Protein AF-A0AAV9K468-F1 (afdb_monomer_lite)

Sequence (67 aa):
MADKNVYTFEQFVSELNSEEKKVLVTLWYLQTLIDDGDSSLPTPPPPSVDPKGNDEVKKVADQKTDR

Secondary structure (DSSP, 8-state):
---TT---HHHHHHH--HHHHHHHHHHHHHHHHHHHS-TTSPPPPPP---SS---------------

Organism: NCBI:txid50273

Structure (mmCIF, N/CA/C/O backbone):
data_AF-A0AAV9K468-F1
#
_entry.id   AF-A0AAV9K468-F1
#
loop_
_atom_site.group_PDB
_atom_site.id
_atom_site.type_symbol
_atom_site.label_atom_id
_atom_site.label_alt_id
_atom_site.label_comp_id
_atom_site.label_asym_id
_atom_site.l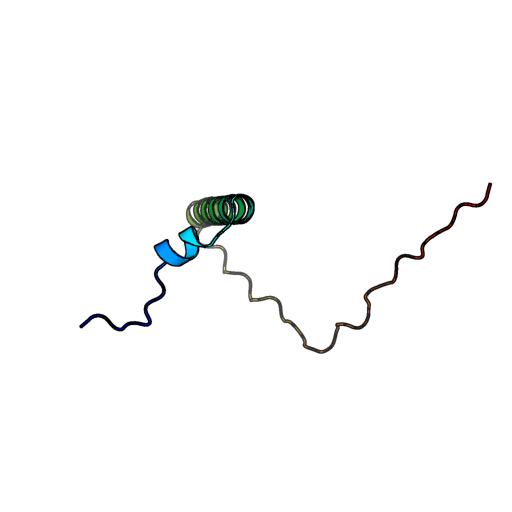abel_entity_id
_atom_site.label_seq_id
_atom_site.pdbx_PDB_ins_code
_atom_site.Cartn_x
_atom_site.Cartn_y
_atom_site.Cartn_z
_atom_site.occupancy
_atom_site.B_iso_or_equiv
_atom_site.auth_seq_id
_atom_site.auth_comp_id
_atom_site.auth_asym_id
_atom_site.auth_atom_id
_atom_site.pdbx_PDB_model_num
ATOM 1 N N . MET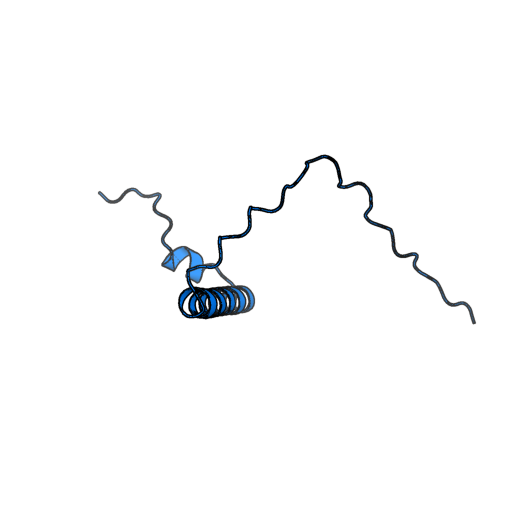 A 1 1 ? -23.519 -18.573 6.005 1.00 44.81 1 MET A N 1
ATOM 2 C CA . MET A 1 1 ? -22.764 -18.414 7.264 1.00 44.81 1 MET A CA 1
ATOM 3 C C . MET A 1 1 ? -21.332 -18.137 6.844 1.00 44.81 1 MET A C 1
ATOM 5 O O . MET A 1 1 ? -20.710 -19.052 6.334 1.00 44.81 1 MET A O 1
ATOM 9 N N . ALA A 1 2 ? -20.875 -16.883 6.883 1.00 53.56 2 ALA A N 1
ATOM 10 C CA . ALA A 1 2 ? -19.477 -16.568 6.587 1.00 53.56 2 ALA A CA 1
ATOM 11 C C . ALA A 1 2 ? -18.637 -16.925 7.821 1.00 53.56 2 ALA A C 1
ATOM 13 O O . ALA A 1 2 ? -19.027 -16.574 8.938 1.00 53.56 2 ALA A O 1
ATOM 14 N N . ASP A 1 3 ? -17.549 -17.666 7.628 1.00 58.31 3 ASP A N 1
ATOM 15 C CA . ASP A 1 3 ? -16.639 -18.060 8.699 1.00 58.31 3 ASP A CA 1
ATOM 16 C C . ASP A 1 3 ? -16.129 -16.827 9.456 1.00 58.31 3 ASP A C 1
ATOM 18 O O . ASP A 1 3 ? -15.585 -15.891 8.875 1.00 58.31 3 ASP A O 1
ATOM 22 N N . LYS A 1 4 ? -16.309 -16.828 10.780 1.00 59.28 4 LYS A N 1
ATOM 23 C CA . LYS A 1 4 ? -16.009 -15.703 11.688 1.00 59.28 4 LYS A CA 1
ATOM 24 C C . LYS A 1 4 ? -14.522 -15.325 11.795 1.00 59.28 4 LYS A C 1
ATOM 26 O O . LYS A 1 4 ? -14.204 -14.403 12.535 1.00 59.28 4 LYS A O 1
ATOM 31 N N . ASN A 1 5 ? -13.635 -15.997 11.063 1.00 68.25 5 ASN A N 1
ATOM 32 C CA . ASN A 1 5 ? -12.182 -15.835 11.161 1.00 68.25 5 ASN A CA 1
ATOM 33 C C . ASN A 1 5 ? -11.528 -15.348 9.857 1.00 68.25 5 ASN A C 1
ATOM 35 O O . ASN A 1 5 ? -10.328 -15.533 9.670 1.00 68.25 5 ASN A O 1
ATOM 39 N N . VAL A 1 6 ? -12.285 -14.752 8.932 1.00 76.62 6 VAL A N 1
ATOM 40 C CA . VAL A 1 6 ? -11.686 -14.127 7.745 1.00 76.62 6 VAL A CA 1
ATOM 41 C C . VAL A 1 6 ? -11.239 -12.718 8.112 1.00 76.62 6 VAL A C 1
ATOM 43 O O . VAL A 1 6 ? -12.050 -11.796 8.168 1.00 76.62 6 VAL A O 1
ATOM 46 N N . TYR A 1 7 ? -9.943 -12.568 8.380 1.00 83.75 7 TYR A N 1
ATOM 47 C CA . TYR A 1 7 ? -9.318 -11.261 8.527 1.00 83.75 7 TYR A CA 1
ATOM 48 C C . TYR A 1 7 ? -9.162 -10.639 7.141 1.00 83.75 7 TYR A C 1
ATOM 50 O O . TYR A 1 7 ? -8.420 -11.136 6.291 1.00 83.75 7 TYR A O 1
ATOM 58 N N . THR A 1 8 ? -9.945 -9.600 6.883 1.00 89.75 8 THR A N 1
ATOM 59 C CA . THR A 1 8 ? -9.990 -8.958 5.567 1.00 89.75 8 THR A CA 1
ATOM 60 C C . THR A 1 8 ? -8.838 -7.975 5.397 1.00 89.75 8 THR A C 1
ATOM 62 O O . THR A 1 8 ? -8.331 -7.408 6.364 1.00 89.75 8 THR A O 1
ATOM 65 N N . PHE A 1 9 ? -8.447 -7.717 4.148 1.00 88.81 9 PHE A N 1
ATOM 66 C CA . PHE A 1 9 ? -7.455 -6.681 3.858 1.00 88.81 9 PHE A CA 1
ATOM 67 C C . PHE A 1 9 ? -7.917 -5.292 4.331 1.00 88.81 9 PHE A C 1
ATOM 69 O O . PHE A 1 9 ? -7.112 -4.494 4.796 1.00 88.81 9 PHE A O 1
ATOM 76 N N . GLU A 1 10 ? -9.221 -5.013 4.287 1.00 89.94 10 GLU A N 1
ATOM 77 C CA . GLU A 1 10 ? -9.775 -3.766 4.823 1.00 89.94 10 GLU A CA 1
ATOM 78 C C . GLU A 1 10 ? -9.585 -3.655 6.340 1.00 89.94 10 GLU A C 1
ATOM 80 O O . GLU A 1 10 ? -9.190 -2.596 6.828 1.00 89.94 10 GLU A O 1
ATOM 85 N N . GLN A 1 11 ? -9.800 -4.748 7.083 1.00 91.50 11 GLN A N 1
ATOM 86 C CA . GLN A 1 11 ? -9.526 -4.795 8.523 1.00 91.50 11 GLN A CA 1
ATOM 87 C C . GLN A 1 11 ? -8.042 -4.580 8.814 1.00 91.50 11 GLN A C 1
ATOM 89 O O . GLN A 1 11 ? -7.719 -3.720 9.631 1.00 91.50 11 GLN A O 1
ATOM 94 N N . PHE A 1 12 ? -7.155 -5.252 8.074 1.00 92.81 12 PHE A N 1
ATOM 95 C CA . PHE A 1 12 ? -5.711 -5.018 8.149 1.00 92.81 12 PHE A CA 1
ATOM 96 C C . PHE A 1 12 ? -5.363 -3.538 7.990 1.00 92.81 12 PHE A C 1
ATOM 98 O O . PHE A 1 12 ? -4.747 -2.941 8.867 1.00 92.81 12 PHE A O 1
ATOM 105 N N . VAL A 1 13 ? -5.820 -2.911 6.904 1.00 93.06 13 VAL A N 1
ATOM 106 C CA . VAL A 1 13 ? -5.544 -1.495 6.632 1.00 93.06 13 VAL A CA 1
ATOM 107 C C . VAL A 1 13 ? -6.149 -0.589 7.707 1.00 93.06 13 VAL A C 1
ATOM 109 O O . VAL A 1 13 ? -5.567 0.449 8.030 1.00 93.06 13 VAL A O 1
ATOM 112 N N . SER A 1 14 ? -7.300 -0.951 8.277 1.00 94.00 14 SER A N 1
ATOM 113 C CA . SER A 1 14 ? -7.949 -0.160 9.326 1.00 94.00 14 SER A CA 1
ATOM 114 C C . SER A 1 14 ? -7.141 -0.108 10.626 1.00 94.00 14 SER A C 1
ATOM 116 O O . SER A 1 14 ? -7.149 0.931 11.286 1.00 94.00 14 SER A O 1
ATOM 118 N N . GLU A 1 15 ? -6.398 -1.171 10.942 1.00 95.31 15 GLU A N 1
ATOM 119 C CA . GLU A 1 15 ? -5.586 -1.293 12.160 1.00 95.31 15 GLU A CA 1
ATOM 120 C C . GLU A 1 15 ? -4.230 -0.578 12.056 1.00 95.31 15 GLU A C 1
ATOM 122 O O . GLU A 1 15 ? -3.625 -0.262 13.079 1.00 95.31 15 GLU A O 1
ATOM 127 N N . LEU A 1 16 ? -3.778 -0.255 10.839 1.00 96.38 16 LEU A N 1
ATOM 128 C CA . LEU A 1 16 ? -2.516 0.450 10.620 1.00 96.38 16 LEU A CA 1
ATOM 129 C C . LEU A 1 16 ? -2.582 1.923 11.044 1.00 96.38 16 LEU A C 1
ATOM 131 O O . LEU A 1 16 ? -3.538 2.661 10.752 1.00 96.38 16 LEU A O 1
ATOM 135 N N . ASN A 1 17 ? -1.488 2.395 11.631 1.00 97.31 17 ASN A N 1
ATOM 136 C CA . ASN A 1 17 ? -1.275 3.806 11.912 1.00 97.31 17 ASN A CA 1
ATOM 137 C C . ASN A 1 17 ? -0.884 4.597 10.642 1.00 97.31 17 ASN A C 1
ATOM 139 O O . ASN A 1 17 ? -0.675 4.052 9.555 1.00 97.31 17 ASN A O 1
ATOM 143 N N . SER A 1 18 ? -0.810 5.925 10.764 1.00 96.50 18 SER A N 1
ATOM 144 C CA . SER A 1 18 ? -0.551 6.820 9.626 1.00 96.50 18 SER A CA 1
ATOM 145 C C . SER A 1 18 ? 0.806 6.606 8.949 1.00 96.50 18 SER A C 1
ATOM 147 O O . SER A 1 18 ? 0.935 6.896 7.761 1.00 96.50 18 SER A O 1
ATOM 149 N N . GLU A 1 19 ? 1.823 6.152 9.678 1.00 97.19 19 GLU A N 1
ATOM 150 C CA . GLU A 1 19 ? 3.154 5.882 9.131 1.00 97.19 19 GLU A CA 1
ATOM 151 C C . GLU A 1 19 ? 3.182 4.534 8.407 1.00 97.19 19 GLU A C 1
ATOM 153 O O . GLU A 1 19 ? 3.590 4.464 7.249 1.00 97.19 19 GLU A O 1
ATOM 158 N N . GLU A 1 20 ? 2.621 3.495 9.023 1.00 96.00 20 GLU A N 1
ATOM 159 C CA . GLU A 1 20 ? 2.486 2.160 8.428 1.00 96.00 20 GLU A CA 1
ATOM 160 C C . GLU A 1 20 ? 1.687 2.189 7.119 1.00 96.00 20 GLU A C 1
ATOM 162 O O . GLU A 1 20 ? 2.063 1.545 6.141 1.00 96.00 20 GLU A O 1
ATOM 167 N N . LYS A 1 21 ? 0.629 3.008 7.047 1.00 95.12 21 LYS A N 1
ATOM 168 C CA . LYS A 1 21 ? -0.137 3.218 5.807 1.00 95.12 21 LYS A CA 1
ATOM 169 C C . LYS A 1 21 ? 0.710 3.819 4.688 1.00 95.12 21 LYS A C 1
ATOM 171 O O . LYS A 1 21 ? 0.575 3.409 3.538 1.00 95.12 21 LYS A O 1
ATOM 176 N N . LYS A 1 22 ? 1.599 4.767 5.002 1.00 95.38 22 LYS A N 1
ATOM 177 C CA . LYS A 1 22 ? 2.516 5.349 4.005 1.00 95.38 22 LYS A CA 1
ATOM 178 C C . LYS A 1 22 ? 3.513 4.311 3.509 1.00 95.38 22 LYS A C 1
ATOM 180 O O . LYS A 1 22 ? 3.772 4.255 2.308 1.00 95.38 22 LYS A O 1
ATOM 185 N N . VAL A 1 23 ? 4.037 3.479 4.409 1.00 96.25 23 VAL A N 1
ATOM 186 C CA . VAL A 1 23 ? 4.926 2.368 4.046 1.00 96.25 23 VAL A CA 1
ATOM 187 C C . VAL A 1 23 ? 4.200 1.388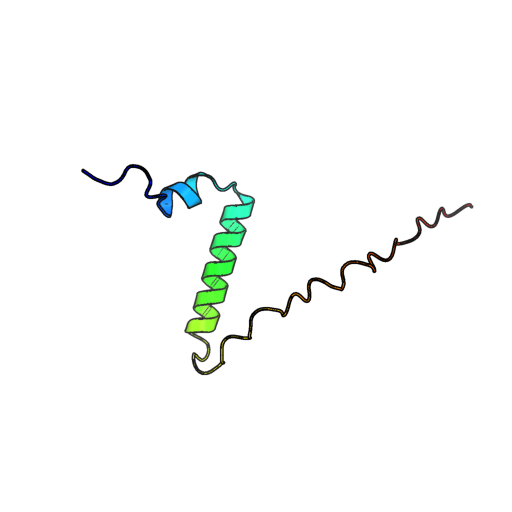 3.127 1.00 96.25 23 VAL A C 1
ATOM 189 O O . VAL A 1 23 ? 4.725 1.070 2.065 1.00 96.25 23 VAL A O 1
ATOM 192 N N . LEU A 1 24 ? 2.970 0.985 3.465 1.00 95.06 24 LEU A N 1
ATOM 193 C CA . LEU A 1 24 ? 2.165 0.075 2.645 1.00 95.06 24 LEU A CA 1
ATOM 194 C C . LEU A 1 24 ? 1.938 0.621 1.226 1.00 95.06 24 LEU A C 1
ATOM 196 O O . LEU A 1 24 ? 2.155 -0.093 0.251 1.00 95.06 24 LEU A O 1
ATOM 200 N N . VAL A 1 25 ? 1.558 1.897 1.101 1.00 92.62 25 VAL A N 1
ATOM 201 C CA . VAL A 1 25 ? 1.381 2.554 -0.207 1.00 92.62 25 VAL A CA 1
ATOM 202 C C . VAL A 1 25 ? 2.698 2.617 -0.982 1.00 92.62 25 VAL A C 1
ATOM 204 O O . VAL A 1 25 ? 2.715 2.368 -2.184 1.00 92.62 25 VAL A O 1
ATOM 207 N N . THR A 1 26 ? 3.808 2.912 -0.302 1.00 92.62 26 THR A N 1
ATOM 208 C CA . THR A 1 26 ? 5.136 2.975 -0.931 1.00 92.62 26 THR A CA 1
ATOM 209 C C . THR A 1 26 ? 5.561 1.609 -1.461 1.00 92.62 26 THR A C 1
ATOM 211 O O . THR A 1 26 ? 6.021 1.514 -2.594 1.00 92.62 26 THR A O 1
ATOM 214 N N . LEU A 1 27 ? 5.373 0.545 -0.676 1.00 92.19 27 LEU A N 1
ATOM 215 C CA . LEU A 1 27 ? 5.665 -0.824 -1.100 1.00 92.19 27 LEU A CA 1
ATOM 216 C C . LEU A 1 27 ? 4.819 -1.227 -2.306 1.00 92.19 27 LEU A C 1
ATOM 218 O O . LEU A 1 27 ? 5.346 -1.811 -3.248 1.00 92.19 27 LEU A O 1
ATOM 222 N N . TRP A 1 28 ? 3.534 -0.871 -2.309 1.00 89.94 28 TRP A N 1
ATOM 223 C CA . TRP A 1 28 ? 2.664 -1.175 -3.439 1.00 89.94 28 TRP A CA 1
ATOM 224 C C . TRP A 1 28 ? 3.095 -0.437 -4.712 1.00 89.94 28 TRP A C 1
ATOM 226 O O . TRP A 1 28 ? 3.181 -1.048 -5.772 1.00 89.94 28 TRP A O 1
ATOM 236 N N . TYR A 1 29 ? 3.457 0.843 -4.600 1.00 87.31 29 TYR A N 1
ATOM 237 C CA . TYR A 1 29 ? 3.999 1.612 -5.720 1.00 87.31 29 TYR A CA 1
ATOM 238 C C . TYR A 1 29 ? 5.306 1.011 -6.259 1.00 87.31 29 TYR A C 1
ATOM 240 O O . TYR A 1 29 ? 5.458 0.832 -7.466 1.00 87.31 29 TYR A O 1
ATOM 248 N N . LEU A 1 30 ? 6.238 0.636 -5.380 1.00 87.88 30 LEU A N 1
ATOM 249 C CA . LEU A 1 30 ? 7.478 -0.022 -5.793 1.00 87.88 30 LEU A CA 1
ATOM 250 C C . LEU A 1 30 ? 7.205 -1.351 -6.503 1.00 87.88 30 LEU A C 1
ATOM 252 O O . LEU A 1 30 ? 7.845 -1.625 -7.513 1.00 87.88 30 LEU A O 1
ATOM 256 N N . GLN A 1 31 ? 6.230 -2.131 -6.030 1.00 84.06 31 GLN A N 1
ATOM 257 C CA . GLN A 1 31 ? 5.813 -3.359 -6.704 1.00 84.06 31 GLN A CA 1
ATOM 258 C C . GLN A 1 31 ? 5.282 -3.070 -8.113 1.00 84.06 31 GLN A C 1
ATOM 260 O O . GLN A 1 31 ? 5.713 -3.727 -9.050 1.00 84.06 31 GLN A O 1
ATOM 265 N N . THR A 1 32 ? 4.434 -2.049 -8.294 1.00 81.69 32 THR A N 1
ATOM 266 C CA . THR A 1 32 ? 3.938 -1.687 -9.638 1.00 81.69 32 THR A CA 1
ATOM 267 C C . THR A 1 32 ? 5.063 -1.286 -10.587 1.00 81.69 32 THR A C 1
ATOM 269 O O . THR A 1 32 ? 5.054 -1.683 -11.744 1.00 81.69 32 THR A O 1
ATOM 272 N N . LEU A 1 33 ? 6.084 -0.579 -10.091 1.00 79.88 33 LEU A N 1
ATOM 273 C CA . LEU A 1 33 ? 7.252 -0.232 -10.899 1.00 79.88 33 LEU A CA 1
ATOM 274 C C . LEU A 1 33 ? 8.110 -1.447 -11.274 1.00 79.88 33 LEU A C 1
ATOM 276 O O . LEU A 1 33 ? 8.743 -1.422 -12.324 1.00 79.88 33 LEU A O 1
ATOM 280 N N . ILE A 1 34 ? 8.167 -2.475 -10.422 1.00 78.75 34 ILE A N 1
ATOM 281 C CA . ILE A 1 34 ? 8.860 -3.740 -10.711 1.00 78.75 34 ILE A CA 1
ATOM 282 C C . ILE A 1 34 ? 8.051 -4.568 -11.714 1.00 78.75 34 ILE A C 1
ATOM 284 O O . ILE A 1 34 ? 8.617 -5.126 -12.645 1.00 78.75 34 ILE A O 1
ATOM 288 N N . ASP A 1 35 ? 6.731 -4.625 -11.554 1.00 72.75 35 ASP A N 1
ATOM 289 C CA . ASP A 1 35 ? 5.858 -5.396 -12.440 1.00 72.75 35 ASP A CA 1
ATOM 290 C C . ASP A 1 35 ? 5.810 -4.782 -13.852 1.00 72.75 35 ASP A C 1
ATOM 292 O O . ASP A 1 35 ? 5.883 -5.514 -14.843 1.00 72.75 35 ASP A O 1
ATOM 296 N N . ASP A 1 36 ? 5.760 -3.446 -13.942 1.00 67.31 36 ASP A N 1
ATOM 297 C CA . ASP A 1 36 ? 5.841 -2.686 -15.199 1.00 67.31 36 ASP A CA 1
ATOM 298 C C . ASP A 1 36 ? 7.278 -2.639 -15.759 1.00 67.31 36 ASP A C 1
ATOM 300 O O . ASP A 1 36 ? 7.493 -2.494 -16.967 1.00 67.31 36 ASP A O 1
ATOM 304 N N . GLY A 1 37 ? 8.274 -2.757 -14.879 1.00 62.41 37 GLY A N 1
ATOM 305 C CA . GLY A 1 37 ? 9.700 -2.750 -15.174 1.00 62.41 37 GLY A CA 1
ATOM 306 C C . GLY A 1 37 ? 10.274 -4.158 -15.275 1.00 62.41 37 GLY A C 1
ATOM 307 O O . GLY A 1 37 ? 10.981 -4.603 -14.382 1.00 62.41 37 GLY A O 1
ATOM 308 N N . ASP A 1 38 ? 10.040 -4.809 -16.413 1.00 60.91 38 ASP A N 1
ATOM 309 C CA . ASP A 1 38 ? 10.683 -6.066 -16.817 1.00 60.91 38 ASP A CA 1
ATOM 310 C C . ASP A 1 38 ? 10.402 -7.269 -15.890 1.00 60.91 38 ASP A C 1
ATOM 312 O O . ASP A 1 38 ? 11.214 -7.686 -15.061 1.00 60.91 38 ASP A O 1
ATOM 316 N N . SER A 1 39 ? 9.258 -7.920 -16.128 1.00 57.69 39 SER A N 1
ATOM 317 C CA . SER A 1 39 ? 8.843 -9.178 -15.486 1.00 57.69 39 SER A CA 1
ATOM 318 C C . SER A 1 39 ? 9.771 -10.381 -15.770 1.00 57.69 39 SER A C 1
ATOM 320 O O . SER A 1 39 ? 9.436 -11.512 -15.415 1.00 57.69 39 SER A O 1
ATOM 322 N N . SER A 1 40 ? 10.913 -10.180 -16.441 1.00 59.41 40 SER A N 1
ATOM 323 C CA . SER A 1 40 ? 11.927 -11.212 -16.686 1.00 59.41 40 SER A CA 1
ATOM 324 C C . SER A 1 40 ? 12.954 -11.344 -15.559 1.00 59.41 40 SER A C 1
ATOM 326 O O . SER A 1 40 ? 13.690 -12.336 -15.526 1.00 59.41 40 SER A O 1
ATOM 328 N N . LEU A 1 41 ? 13.005 -10.388 -14.622 1.00 57.66 41 LEU A N 1
ATOM 329 C CA . LEU A 1 41 ? 13.918 -10.466 -13.488 1.00 57.66 41 LEU A CA 1
ATOM 330 C C . LEU A 1 41 ? 13.425 -11.531 -12.494 1.00 57.66 41 LEU A C 1
ATOM 332 O O . LEU A 1 41 ? 12.341 -11.392 -11.923 1.00 57.66 41 LEU A O 1
ATOM 336 N N . PRO A 1 42 ? 14.193 -12.613 -12.269 1.00 61.91 42 PRO A N 1
ATOM 337 C CA . PRO A 1 42 ? 13.792 -13.654 -11.338 1.00 61.91 42 PRO A CA 1
ATOM 338 C C . PRO A 1 42 ? 13.685 -13.064 -9.934 1.00 61.91 42 PRO A C 1
ATOM 340 O O . PRO A 1 42 ? 14.559 -12.313 -9.494 1.00 61.91 42 PRO A O 1
ATOM 343 N N . THR A 1 43 ? 12.622 -13.428 -9.217 1.00 64.00 43 THR A N 1
ATOM 344 C CA . THR A 1 43 ? 12.453 -13.048 -7.815 1.00 64.00 43 THR A CA 1
ATOM 345 C C . THR A 1 43 ? 13.702 -13.487 -7.044 1.00 64.00 43 THR A C 1
ATOM 347 O O . THR A 1 43 ? 14.065 -14.668 -7.122 1.00 64.00 43 THR A O 1
ATOM 350 N N . PRO A 1 44 ? 14.398 -12.578 -6.335 1.00 64.06 44 PRO A N 1
ATOM 351 C CA . PRO A 1 44 ? 15.567 -12.972 -5.571 1.00 64.06 44 PRO A CA 1
ATOM 352 C C . PRO A 1 44 ? 15.145 -14.024 -4.536 1.0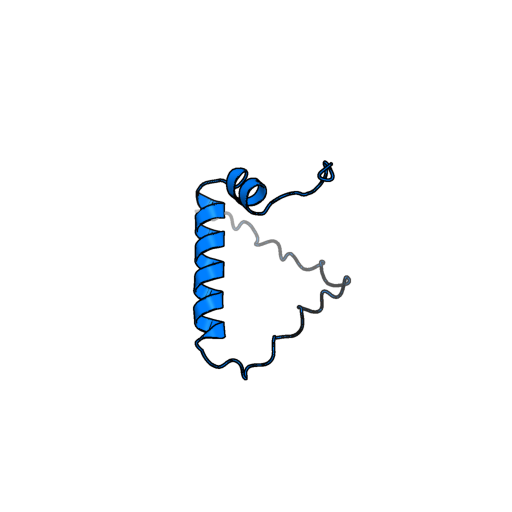0 64.06 44 PRO A C 1
ATOM 354 O O . PRO A 1 44 ? 14.056 -13.912 -3.959 1.00 64.06 44 PRO A O 1
ATOM 357 N N . PRO A 1 45 ? 15.967 -15.061 -4.300 1.00 65.12 45 PRO A N 1
ATOM 358 C CA . PRO A 1 45 ? 15.669 -1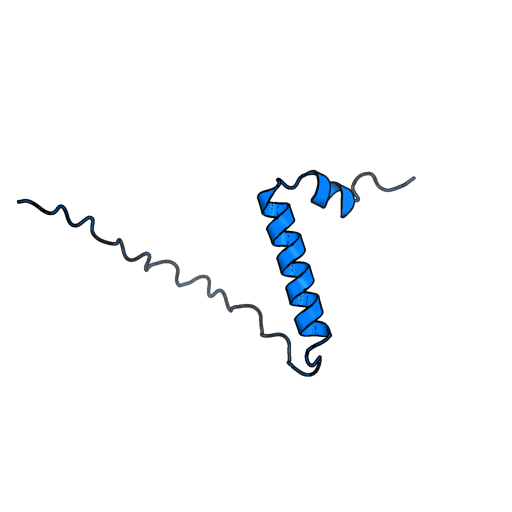6.032 -3.264 1.00 65.12 45 PRO A CA 1
ATOM 359 C C . PRO A 1 45 ? 15.534 -15.303 -1.920 1.00 65.12 45 PRO A C 1
ATOM 361 O O . PRO A 1 45 ? 16.239 -14.312 -1.690 1.00 65.12 45 PRO A O 1
ATOM 364 N N . PRO A 1 46 ? 14.640 -15.766 -1.028 1.00 67.31 46 PRO A N 1
ATOM 365 C CA . PRO A 1 46 ? 14.544 -15.196 0.305 1.00 67.31 46 PRO A CA 1
ATOM 366 C C . PRO A 1 46 ? 15.934 -15.207 0.957 1.00 67.31 46 PRO A C 1
ATOM 368 O O . PRO A 1 46 ? 16.698 -16.155 0.736 1.00 67.31 46 PRO A O 1
ATOM 371 N N . PRO A 1 47 ? 16.288 -14.169 1.735 1.00 66.69 47 PRO A N 1
ATOM 372 C CA . PRO A 1 47 ? 17.568 -14.143 2.421 1.00 66.69 47 PRO A CA 1
ATOM 373 C C . PRO A 1 47 ? 17.697 -15.420 3.251 1.00 66.69 47 PRO A C 1
ATOM 375 O O . PRO A 1 47 ? 16.815 -15.742 4.050 1.00 66.69 47 PRO A O 1
ATOM 378 N N . SER A 1 48 ? 18.780 -16.166 3.024 1.00 66.69 48 SER A N 1
ATOM 379 C CA . SER A 1 48 ? 19.107 -17.346 3.818 1.00 66.69 48 SER A CA 1
ATOM 380 C C . SER A 1 48 ? 19.425 -16.873 5.228 1.00 66.69 48 SER A C 1
ATOM 382 O O . SER A 1 48 ? 20.545 -16.458 5.521 1.00 66.69 48 SER A O 1
ATOM 384 N N . VAL A 1 49 ? 18.418 -16.863 6.097 1.00 60.03 49 VAL A N 1
ATOM 385 C CA . VAL A 1 49 ? 18.629 -16.669 7.526 1.00 60.03 49 VAL A CA 1
ATOM 386 C C . VAL A 1 49 ? 19.210 -17.978 8.036 1.00 60.03 49 VAL A C 1
ATOM 388 O O . VAL A 1 49 ? 18.478 -18.866 8.464 1.00 60.03 49 VAL A O 1
ATOM 391 N N . ASP A 1 50 ? 20.532 -18.117 7.957 1.00 60.59 50 ASP A N 1
ATOM 392 C CA . ASP A 1 50 ? 21.222 -19.091 8.788 1.00 60.59 50 ASP A CA 1
ATOM 393 C C . ASP A 1 50 ? 20.906 -18.719 10.245 1.00 60.59 50 ASP A C 1
ATOM 395 O O . ASP A 1 50 ? 21.277 -17.628 10.690 1.00 60.59 50 ASP A O 1
ATOM 399 N N . PRO A 1 51 ? 20.259 -19.588 11.042 1.00 57.62 51 PRO A N 1
ATOM 400 C CA . PRO A 1 51 ? 19.973 -19.311 12.452 1.00 57.62 51 PRO A CA 1
ATOM 401 C C . PRO A 1 51 ? 21.247 -19.259 13.324 1.00 57.62 51 PRO A C 1
ATOM 403 O O . PRO A 1 51 ? 21.173 -19.288 14.550 1.00 57.62 51 PRO A O 1
ATOM 406 N N . LYS A 1 52 ? 22.433 -19.185 12.710 1.00 54.44 52 LYS A N 1
ATOM 407 C CA . LYS A 1 52 ? 23.748 -19.271 13.337 1.00 54.44 52 LYS A CA 1
ATOM 408 C C . LYS A 1 52 ? 24.630 -18.095 12.912 1.00 54.44 52 LYS A C 1
ATOM 410 O O . LYS A 1 52 ? 25.669 -18.278 12.291 1.00 54.44 52 LYS A O 1
ATOM 415 N N . GLY A 1 53 ? 24.204 -16.878 13.237 1.00 49.12 53 GLY A N 1
ATOM 416 C CA . GLY A 1 53 ? 24.980 -15.676 12.916 1.00 49.12 53 GLY A CA 1
ATOM 41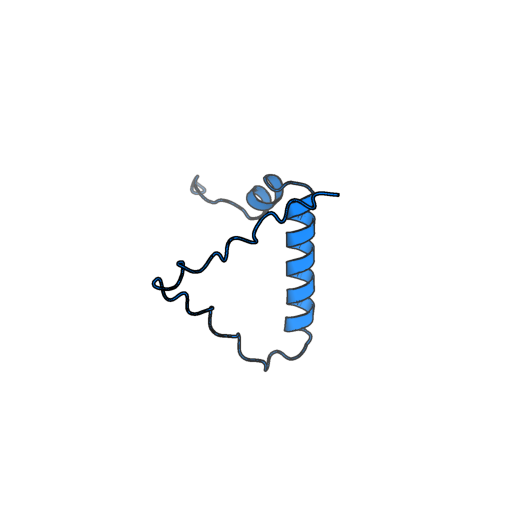7 C C . GLY A 1 53 ? 24.596 -14.415 13.685 1.00 49.12 53 GLY A C 1
ATOM 418 O O . GLY A 1 53 ? 24.962 -13.328 13.258 1.00 49.12 53 GLY A O 1
ATOM 419 N N . ASN A 1 54 ? 23.861 -14.522 14.796 1.00 51.69 54 ASN A N 1
ATOM 420 C CA . ASN A 1 54 ? 23.425 -13.354 15.568 1.00 51.69 54 ASN A CA 1
ATOM 421 C C . ASN A 1 54 ? 24.367 -13.029 16.745 1.00 51.69 54 ASN A C 1
ATOM 423 O O . ASN A 1 54 ? 23.893 -12.748 17.842 1.00 51.69 54 ASN A O 1
ATOM 427 N N . ASP A 1 55 ? 25.688 -13.106 16.536 1.00 52.00 55 ASP A N 1
ATOM 428 C CA . ASP A 1 55 ? 26.694 -12.865 17.593 1.00 52.00 55 ASP A CA 1
ATOM 429 C C . ASP A 1 55 ? 27.638 -11.677 17.327 1.00 52.00 55 ASP A C 1
ATOM 431 O O . ASP A 1 55 ? 28.622 -11.488 18.031 1.00 52.00 55 ASP A O 1
ATOM 435 N N . GLU A 1 56 ? 27.347 -10.807 16.356 1.00 49.59 56 GLU A N 1
ATOM 436 C CA . GLU A 1 56 ? 28.125 -9.567 16.193 1.00 49.59 56 GLU A CA 1
ATOM 437 C C . GLU A 1 56 ? 27.236 -8.328 16.057 1.00 49.59 56 GLU A C 1
ATOM 439 O O . GLU A 1 56 ? 27.331 -7.546 15.112 1.00 49.59 56 GLU A O 1
ATOM 444 N N . VAL A 1 57 ? 26.421 -8.066 17.086 1.00 52.12 57 VAL A N 1
ATOM 445 C CA . VAL A 1 57 ? 26.064 -6.676 17.412 1.00 52.12 57 VAL A CA 1
ATOM 446 C C . VAL A 1 57 ? 27.317 -6.024 17.997 1.00 52.12 57 VAL A C 1
ATOM 448 O O . VAL A 1 57 ? 27.560 -6.036 19.206 1.00 52.12 57 VAL A O 1
ATOM 451 N N . LYS A 1 58 ? 28.159 -5.485 17.111 1.00 49.78 58 LYS A N 1
ATOM 452 C CA . LYS A 1 58 ? 29.333 -4.689 17.470 1.00 49.78 58 LYS A CA 1
ATOM 453 C C . LYS A 1 58 ? 28.850 -3.475 18.269 1.00 49.78 58 LYS A C 1
ATOM 455 O O . LYS A 1 58 ? 28.311 -2.525 17.707 1.00 49.78 58 LYS A O 1
ATOM 460 N N . LYS A 1 59 ? 29.005 -3.529 19.596 1.00 49.75 59 LYS A N 1
ATOM 461 C CA . LYS A 1 59 ? 28.762 -2.399 20.499 1.00 49.75 59 LYS A CA 1
ATOM 462 C C . LYS A 1 59 ? 29.612 -1.224 20.015 1.00 49.75 59 LYS A C 1
ATOM 464 O O . LYS A 1 59 ? 30.834 -1.256 20.143 1.00 49.75 59 LYS A O 1
ATOM 469 N N . VAL A 1 60 ? 28.977 -0.210 19.433 1.00 49.22 60 VAL A N 1
ATOM 470 C CA . VAL A 1 60 ? 29.623 1.079 19.184 1.00 49.22 60 VAL A CA 1
ATOM 471 C C . VAL A 1 60 ? 29.965 1.643 20.558 1.00 49.22 60 VAL A C 1
ATOM 473 O O . VAL A 1 60 ? 29.082 1.873 21.380 1.00 49.22 60 VAL A O 1
ATOM 476 N N . ALA A 1 61 ? 31.261 1.740 20.843 1.00 47.81 61 ALA A N 1
ATOM 477 C CA . ALA A 1 61 ? 31.759 2.278 22.093 1.00 47.81 61 ALA A CA 1
ATOM 478 C C . ALA A 1 61 ? 31.336 3.747 22.214 1.00 47.81 61 ALA A C 1
ATOM 480 O O . ALA A 1 61 ? 31.665 4.569 21.361 1.00 47.81 61 ALA A O 1
ATOM 481 N N . ASP A 1 62 ? 30.616 4.044 23.291 1.00 52.31 62 ASP A N 1
ATOM 482 C CA . ASP A 1 62 ? 30.295 5.382 23.773 1.00 52.31 62 ASP A CA 1
ATOM 483 C C . ASP A 1 62 ? 31.615 6.107 24.107 1.00 52.31 62 ASP A C 1
ATOM 485 O O . ASP A 1 62 ? 32.187 5.962 25.193 1.00 52.31 62 ASP A O 1
ATOM 489 N N . GLN A 1 63 ? 32.185 6.809 23.126 1.00 48.56 63 GLN A N 1
ATOM 490 C CA . GLN A 1 63 ? 33.393 7.606 23.314 1.00 48.56 63 GLN A CA 1
ATOM 491 C C . GLN A 1 63 ? 33.007 8.906 24.026 1.00 48.56 63 GLN A C 1
ATOM 493 O O . GLN A 1 63 ? 32.698 9.917 23.396 1.00 48.56 63 GLN A O 1
ATOM 498 N N . LYS A 1 64 ? 33.042 8.887 25.364 1.00 49.28 64 LYS A N 1
ATOM 499 C CA . LYS A 1 64 ? 33.068 10.114 26.168 1.00 49.28 64 LYS A CA 1
ATOM 500 C C . LYS A 1 64 ? 34.276 10.946 25.738 1.00 49.28 64 LYS A C 1
ATOM 502 O O . LYS A 1 64 ? 35.419 10.544 25.943 1.00 49.28 64 LYS A O 1
ATOM 507 N N . THR A 1 65 ? 34.007 12.088 25.116 1.00 43.44 65 THR A N 1
ATOM 508 C CA . THR A 1 65 ? 35.012 13.121 24.864 1.00 43.44 65 THR A CA 1
ATOM 509 C C . THR A 1 65 ? 35.202 13.883 26.170 1.00 43.44 65 THR A C 1
ATOM 511 O O . THR A 1 65 ? 34.286 14.566 26.616 1.00 43.44 65 THR A O 1
ATOM 514 N N . ASP A 1 66 ? 36.359 13.712 26.799 1.00 53.00 66 ASP A N 1
ATOM 515 C CA . ASP A 1 66 ? 36.807 14.530 27.924 1.00 53.00 66 ASP A CA 1
ATOM 516 C C . ASP A 1 66 ? 37.675 15.660 27.353 1.00 53.00 66 ASP A C 1
ATOM 518 O O . ASP A 1 66 ? 38.724 15.401 26.746 1.00 53.00 66 ASP A O 1
ATOM 522 N N . ARG A 1 67 ? 37.186 16.897 27.446 1.00 42.97 67 ARG A N 1
ATOM 523 C CA . ARG A 1 67 ? 37.992 18.114 27.342 1.00 42.97 67 ARG A CA 1
ATOM 524 C C . ARG A 1 67 ? 37.277 19.305 27.954 1.00 42.97 67 ARG A C 1
ATOM 526 O O . ARG A 1 67 ? 36.064 19.451 27.687 1.00 42.97 67 ARG A O 1
#

Radius of gyration: 21.21 Å; chains: 1; bounding box: 61×37×45 Å

pLDDT: mean 71.33, std 18.2, range [42.97, 97.31]

Foldseek 3Di:
DPPPPDCDPVNVCVPDDPVVNVVVVVVVVVVVCVVVVDPPDDDPPDPPPPVPDPPDPPPPDPPPDDD